Protein AF-A0A377JXS8-F1 (afdb_monomer)

pLDDT: mean 92.93, std 11.9, range [39.41, 98.19]

Secondary structure (DSSP, 8-state):
-TT-EEEE-SSSEEEE--BSB---EEEE-SEEEEE-PBP-TTS--BS-SEEEE-TT-EEEEE------

Mean predicted aligned error: 3.73 Å

Solvent-accessible surface area (backbone atoms only — not comparable to full-atom values): 3879 Å² total; per-residue (Å²): 91,71,92,38,71,50,76,42,65,56,74,58,75,47,76,42,72,52,64,18,74,36,54,18,29,38,40,31,47,25,19,36,37,37,43,47,43,34,53,36,99,84,65,44,61,31,70,45,70,43,80,43,84,37,92,81,56,43,46,79,44,75,67,68,84,81,75,129

Structure (mmCIF, N/CA/C/O backbone):
data_AF-A0A377JXS8-F1
#
_entry.id   AF-A0A377JXS8-F1
#
loop_
_atom_site.group_PDB
_atom_site.id
_atom_site.type_symbol
_atom_site.label_atom_id
_atom_site.label_alt_id
_atom_site.label_comp_id
_atom_site.label_asym_id
_atom_site.label_entity_id
_atom_site.label_seq_id
_atom_site.pdbx_PDB_ins_code
_atom_site.Cartn_x
_atom_site.Cartn_y
_atom_site.Cartn_z
_atom_site.occupancy
_atom_site.B_iso_or_equiv
_atom_site.auth_seq_id
_atom_site.auth_comp_id
_atom_site.auth_asym_id
_atom_site.auth_atom_id
_atom_site.pdbx_PDB_model_num
ATOM 1 N N . MET A 1 1 ? 3.518 -7.194 9.308 1.00 80.06 1 MET A N 1
ATOM 2 C CA . MET A 1 1 ? 3.937 -7.070 10.728 1.00 80.06 1 MET A CA 1
ATOM 3 C C . MET A 1 1 ? 4.599 -5.709 10.925 1.00 80.06 1 MET A C 1
ATOM 5 O O . MET A 1 1 ? 5.060 -5.148 9.940 1.00 80.06 1 MET A O 1
ATOM 9 N N . SER A 1 2 ? 4.642 -5.147 12.1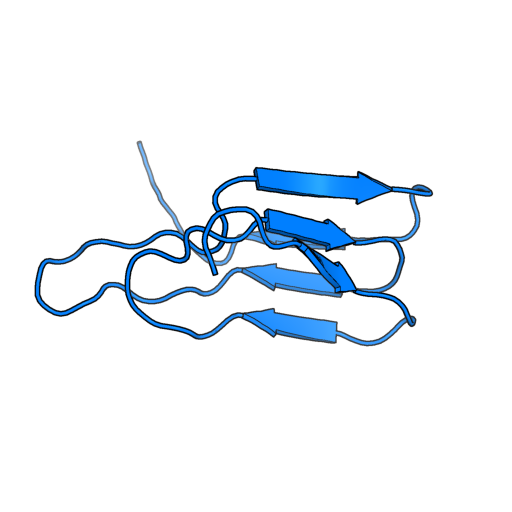39 1.00 91.62 2 SER A N 1
ATOM 10 C CA . SER A 1 2 ? 5.458 -3.941 12.372 1.00 91.62 2 SER A CA 1
ATOM 11 C C . SER A 1 2 ? 6.943 -4.253 12.157 1.00 91.62 2 SER A C 1
ATOM 13 O O . SER A 1 2 ? 7.407 -5.310 12.579 1.00 91.62 2 SER A O 1
ATOM 15 N N . GLY A 1 3 ? 7.666 -3.364 11.476 1.00 92.12 3 GLY A N 1
ATOM 16 C CA . GLY A 1 3 ? 9.070 -3.573 11.096 1.00 92.12 3 GLY A CA 1
ATOM 17 C C . GLY A 1 3 ? 9.282 -4.443 9.850 1.00 92.12 3 GLY A C 1
ATOM 18 O O . GLY A 1 3 ? 10.416 -4.576 9.403 1.00 92.12 3 GLY A O 1
ATOM 19 N N . ASP A 1 4 ? 8.212 -4.988 9.268 1.00 97.06 4 ASP A N 1
ATOM 20 C CA . ASP A 1 4 ? 8.257 -5.751 8.019 1.00 97.06 4 ASP A CA 1
ATOM 21 C C . ASP A 1 4 ? 7.899 -4.876 6.802 1.00 97.06 4 ASP A C 1
ATOM 23 O O . ASP A 1 4 ? 7.191 -3.863 6.920 1.00 97.06 4 ASP A O 1
ATOM 27 N N . ALA A 1 5 ? 8.392 -5.269 5.627 1.00 97.12 5 ALA A N 1
ATOM 28 C CA . ALA A 1 5 ? 8.162 -4.574 4.367 1.00 97.12 5 ALA A CA 1
ATOM 29 C C . ALA A 1 5 ? 7.587 -5.525 3.313 1.00 97.12 5 ALA A C 1
ATOM 31 O O . ALA A 1 5 ? 8.210 -6.515 2.935 1.00 97.12 5 ALA A O 1
ATOM 32 N N . LEU A 1 6 ? 6.424 -5.175 2.765 1.00 97.44 6 LEU A N 1
ATOM 33 C CA . LEU A 1 6 ? 5.883 -5.829 1.581 1.00 97.44 6 LEU A CA 1
ATOM 34 C C . LEU A 1 6 ? 6.563 -5.262 0.329 1.00 97.44 6 LEU A C 1
ATOM 36 O O . LEU A 1 6 ? 6.547 -4.051 0.106 1.00 97.44 6 LEU A O 1
ATOM 40 N N . HIS A 1 7 ? 7.121 -6.129 -0.516 1.00 97.56 7 HIS A N 1
ATOM 41 C CA . HIS A 1 7 ? 7.737 -5.742 -1.787 1.00 97.56 7 HIS A CA 1
ATOM 42 C C . HIS A 1 7 ? 6.818 -6.097 -2.961 1.00 97.56 7 HIS A C 1
ATOM 44 O O . HIS A 1 7 ? 6.610 -7.271 -3.265 1.00 97.56 7 HIS A O 1
ATOM 50 N N . LYS A 1 8 ? 6.281 -5.080 -3.645 1.00 97.38 8 LYS A N 1
ATOM 51 C CA . LYS A 1 8 ? 5.457 -5.247 -4.850 1.00 97.38 8 LYS A CA 1
ATOM 52 C C . LYS A 1 8 ? 6.286 -4.995 -6.109 1.00 97.38 8 LYS A C 1
ATOM 54 O O . LYS A 1 8 ? 6.771 -3.888 -6.347 1.00 97.38 8 LYS A O 1
ATOM 59 N N . LEU A 1 9 ? 6.388 -6.034 -6.935 1.00 94.38 9 LEU A N 1
ATOM 60 C CA . LEU A 1 9 ? 6.993 -6.024 -8.269 1.00 94.38 9 LEU A CA 1
ATOM 61 C C . LEU A 1 9 ? 6.001 -6.566 -9.312 1.00 94.38 9 LEU A C 1
ATOM 63 O O . LEU A 1 9 ? 4.877 -6.953 -8.978 1.00 94.38 9 LEU A O 1
ATOM 67 N N . GLY A 1 10 ? 6.414 -6.579 -10.579 1.00 96.06 10 GLY A N 1
ATOM 68 C CA . GLY A 1 10 ? 5.587 -7.005 -11.709 1.00 96.06 10 GLY A CA 1
ATOM 69 C C . GLY A 1 10 ? 4.551 -5.959 -12.123 1.00 96.06 10 GLY A C 1
ATOM 70 O O . GLY A 1 10 ? 4.099 -5.152 -11.315 1.00 96.06 10 GLY A O 1
ATOM 71 N N . THR A 1 11 ? 4.151 -5.987 -13.388 1.00 97.44 11 THR A N 1
ATOM 72 C CA . THR A 1 11 ? 3.329 -4.940 -14.022 1.00 97.44 11 THR A CA 1
ATOM 73 C C . THR A 1 11 ? 1.846 -4.982 -13.639 1.00 97.44 11 THR A C 1
ATOM 75 O O . THR A 1 11 ? 1.107 -4.047 -13.933 1.00 97.44 11 THR A O 1
ATOM 78 N N . GLY A 1 12 ? 1.398 -6.047 -12.968 1.00 97.75 12 GLY A N 1
ATOM 79 C CA . GLY A 1 12 ? 0.011 -6.207 -12.533 1.00 97.75 12 GLY A CA 1
ATOM 80 C C . GLY A 1 12 ? -0.392 -5.305 -11.361 1.00 97.75 12 GLY A C 1
ATOM 81 O O . GLY A 1 12 ? 0.443 -4.654 -10.720 1.00 97.75 12 GLY A O 1
ATOM 82 N N . THR A 1 13 ? -1.688 -5.333 -11.052 1.00 98.19 13 THR A N 1
ATOM 83 C CA . THR A 1 13 ? -2.313 -4.551 -9.978 1.00 98.19 13 THR A CA 1
ATOM 84 C C . THR A 1 13 ? -2.449 -5.365 -8.694 1.00 98.19 13 THR A C 1
ATOM 86 O O . THR A 1 13 ? -2.950 -6.486 -8.720 1.00 98.19 13 THR A O 1
ATOM 89 N N . LEU A 1 14 ? -2.059 -4.785 -7.558 1.00 97.94 14 LEU A N 1
ATOM 90 C CA . LEU A 1 14 ? -2.331 -5.320 -6.221 1.00 97.94 14 LEU A CA 1
ATOM 91 C C . LEU A 1 14 ? -3.318 -4.401 -5.490 1.00 97.94 14 LEU A C 1
ATOM 93 O O . LEU A 1 14 ? -3.009 -3.237 -5.244 1.00 97.94 14 LEU A O 1
ATOM 97 N N . LYS A 1 15 ? -4.490 -4.923 -5.119 1.00 97.50 15 LYS A N 1
ATOM 98 C CA . LYS A 1 15 ? -5.446 -4.214 -4.257 1.00 97.50 15 LYS A CA 1
ATOM 99 C C . LYS A 1 15 ? -5.210 -4.594 -2.798 1.00 97.50 15 LYS A C 1
ATOM 101 O O . LYS A 1 15 ? -5.198 -5.774 -2.459 1.00 97.50 15 LYS A O 1
ATOM 106 N N . ILE A 1 16 ? -5.046 -3.591 -1.948 1.00 97.19 16 ILE A N 1
ATOM 107 C CA . ILE A 1 16 ? -4.914 -3.733 -0.499 1.00 97.19 16 ILE A CA 1
ATOM 108 C C . ILE A 1 16 ? -6.290 -3.479 0.108 1.00 97.19 16 ILE A C 1
ATOM 110 O O . ILE A 1 16 ? -6.787 -2.361 0.027 1.00 97.19 16 ILE A O 1
ATOM 114 N N . ASP A 1 17 ? -6.906 -4.528 0.654 1.00 96.19 17 ASP A N 1
ATOM 115 C CA . ASP A 1 17 ? -8.312 -4.555 1.104 1.00 96.19 17 ASP A CA 1
ATOM 116 C C . ASP A 1 17 ? -8.450 -5.172 2.515 1.00 96.19 17 ASP A C 1
ATOM 118 O O . ASP A 1 17 ? -9.416 -5.867 2.854 1.00 96.19 17 ASP A O 1
ATOM 122 N N . GLY A 1 18 ? -7.410 -4.986 3.334 1.00 95.69 18 GLY A N 1
ATOM 123 C CA . GLY A 1 18 ? -7.422 -5.379 4.740 1.00 95.69 18 GLY A CA 1
ATOM 124 C C . GLY A 1 18 ? -8.280 -4.435 5.583 1.00 95.69 18 GLY A C 1
ATOM 125 O O . GLY A 1 18 ? -8.786 -3.429 5.091 1.00 95.69 18 GLY A O 1
ATOM 126 N N . SER A 1 19 ? -8.425 -4.747 6.870 1.00 96.00 19 SER A N 1
ATOM 127 C CA . SER A 1 19 ? -9.127 -3.905 7.846 1.00 96.00 19 SER A CA 1
ATOM 128 C C . SER A 1 19 ? -8.189 -3.421 8.950 1.00 96.00 19 SER A C 1
ATOM 130 O O . SER A 1 19 ? -7.268 -4.144 9.336 1.00 96.00 19 SER A O 1
ATOM 132 N N . GLY A 1 20 ? -8.458 -2.244 9.512 1.00 96.44 20 GLY A N 1
ATOM 133 C CA . GLY A 1 20 ? -7.733 -1.731 10.672 1.00 96.44 20 GLY A CA 1
ATOM 134 C C . GLY A 1 20 ? -6.378 -1.116 10.331 1.00 96.44 20 GLY A C 1
ATOM 135 O O . GLY A 1 20 ? -6.121 -0.654 9.212 1.00 96.44 20 GLY A O 1
ATOM 136 N N . ILE A 1 21 ? -5.486 -1.124 11.322 1.00 97.12 21 ILE A N 1
ATOM 137 C CA . ILE A 1 21 ? -4.132 -0.576 11.216 1.00 97.12 21 ILE A CA 1
ATOM 138 C C . ILE A 1 21 ? -3.142 -1.652 10.767 1.00 97.12 21 ILE A C 1
ATOM 140 O O . ILE A 1 21 ? -2.805 -2.566 11.520 1.00 97.12 21 ILE A O 1
ATOM 144 N N . ASN A 1 22 ? -2.588 -1.499 9.566 1.00 96.94 22 ASN A N 1
ATOM 145 C CA . ASN A 1 22 ? -1.413 -2.254 9.152 1.00 96.94 22 ASN A CA 1
ATOM 146 C C . ASN A 1 22 ? -0.129 -1.488 9.515 1.00 96.94 22 ASN A C 1
ATOM 148 O O . ASN A 1 22 ? 0.171 -0.431 8.954 1.00 96.94 22 ASN A O 1
ATOM 152 N N . GLY A 1 23 ? 0.642 -2.041 10.456 1.00 97.19 23 GLY A N 1
ATOM 153 C CA . GLY A 1 23 ? 1.923 -1.475 10.898 1.00 97.19 23 GLY A CA 1
ATOM 154 C C . GLY A 1 23 ? 3.110 -1.742 9.962 1.00 97.19 23 GLY A C 1
ATOM 155 O O . GLY A 1 23 ? 4.180 -1.170 10.168 1.00 97.19 23 GLY A O 1
ATOM 156 N N . GLY A 1 24 ? 2.950 -2.601 8.951 1.00 98.00 24 GLY A N 1
ATOM 157 C CA . GLY A 1 24 ? 3.997 -2.874 7.963 1.00 98.00 24 GLY A CA 1
ATOM 158 C C . GLY A 1 24 ? 4.205 -1.720 6.985 1.00 98.00 24 GLY A C 1
ATOM 159 O O . GLY A 1 24 ? 3.372 -0.820 6.882 1.00 98.00 24 GLY A O 1
ATOM 160 N N . SER A 1 25 ? 5.303 -1.771 6.238 1.00 98.19 25 SER A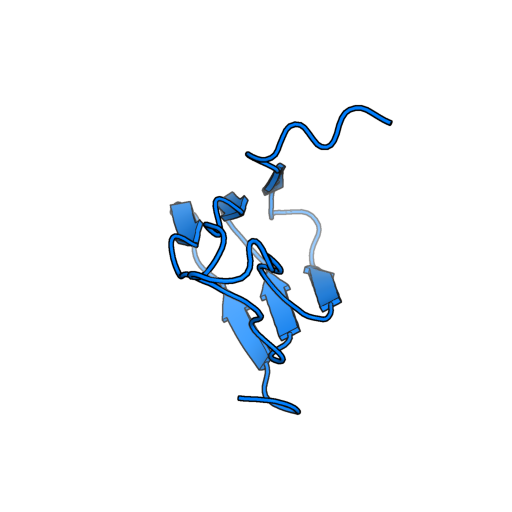 N 1
ATOM 161 C CA . SER A 1 25 ? 5.619 -0.821 5.163 1.00 98.19 25 SER A CA 1
ATOM 162 C C . SER A 1 25 ? 5.447 -1.449 3.774 1.00 98.19 25 SER A C 1
ATOM 164 O O . SER A 1 25 ? 5.396 -2.671 3.641 1.00 98.19 25 SER A O 1
ATOM 166 N N . LEU A 1 26 ? 5.341 -0.619 2.734 1.00 98.06 26 LEU A N 1
ATOM 167 C CA . LEU A 1 26 ? 5.235 -1.039 1.334 1.00 98.06 26 LEU A CA 1
ATOM 168 C C . LEU A 1 26 ? 6.360 -0.425 0.495 1.00 98.06 26 LEU A C 1
ATOM 170 O O . LEU A 1 26 ? 6.490 0.796 0.428 1.00 98.06 26 LEU A O 1
ATOM 174 N N . ASN A 1 27 ? 7.088 -1.271 -0.232 1.00 97.88 27 ASN A N 1
ATOM 175 C CA . ASN A 1 27 ? 8.041 -0.891 -1.273 1.00 97.88 27 ASN A CA 1
ATOM 176 C C . ASN A 1 27 ? 7.492 -1.341 -2.633 1.00 97.88 27 ASN A C 1
ATOM 178 O O . ASN A 1 27 ? 7.371 -2.541 -2.883 1.00 97.88 27 ASN A O 1
ATOM 182 N N . THR A 1 28 ? 7.150 -0.405 -3.522 1.00 97.81 28 THR A N 1
ATOM 183 C CA . THR A 1 28 ? 6.567 -0.725 -4.837 1.00 97.81 28 THR A CA 1
ATOM 184 C C . THR A 1 28 ? 7.432 -0.225 -5.987 1.00 97.81 28 THR A C 1
ATOM 186 O O . THR A 1 28 ? 7.723 0.970 -6.101 1.00 97.81 28 THR A O 1
ATOM 189 N N . GLY A 1 29 ? 7.857 -1.158 -6.842 1.00 97.44 29 GLY A N 1
ATOM 190 C CA . GLY A 1 29 ? 8.788 -0.901 -7.942 1.00 97.44 29 GLY A CA 1
ATOM 191 C C . GLY A 1 29 ? 8.222 -1.106 -9.345 1.00 97.44 29 GLY A C 1
ATOM 192 O O . GLY A 1 29 ? 8.927 -0.831 -10.310 1.00 97.44 29 GLY A O 1
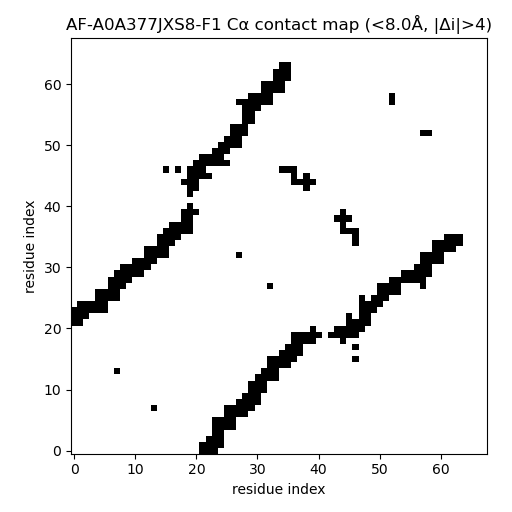ATOM 193 N N . ASP A 1 30 ? 7.004 -1.629 -9.489 1.00 98.12 30 ASP A N 1
ATOM 194 C CA . ASP A 1 30 ? 6.358 -1.812 -10.794 1.00 98.12 30 ASP A CA 1
ATOM 195 C C . ASP A 1 30 ? 4.843 -2.036 -10.648 1.00 98.12 30 ASP A C 1
ATOM 197 O O . ASP A 1 30 ? 4.362 -2.503 -9.603 1.00 98.12 30 ASP A O 1
ATOM 201 N N . GLY A 1 31 ? 4.106 -1.747 -11.718 1.00 97.75 31 GLY A N 1
ATOM 202 C CA . GLY A 1 31 ? 2.660 -1.924 -11.797 1.00 97.75 31 GLY A CA 1
ATOM 203 C C . GLY A 1 31 ? 1.875 -0.993 -10.873 1.00 97.75 31 GLY A C 1
ATOM 204 O O . GLY A 1 31 ? 2.355 0.057 -10.444 1.00 97.75 31 GLY A O 1
ATOM 205 N N . ALA A 1 32 ? 0.643 -1.385 -10.558 1.00 97.94 32 ALA A N 1
ATOM 206 C CA . ALA A 1 32 ? -0.263 -0.570 -9.756 1.00 97.94 32 ALA A CA 1
ATOM 207 C C . ALA A 1 32 ? -0.485 -1.155 -8.356 1.00 97.94 32 ALA A C 1
ATOM 209 O O . ALA A 1 32 ? -0.585 -2.372 -8.172 1.00 97.94 32 ALA A O 1
ATOM 210 N N . VAL A 1 33 ? -0.618 -0.276 -7.366 1.00 98.19 33 VAL A N 1
ATOM 211 C CA . VAL A 1 33 ? -1.129 -0.621 -6.037 1.00 98.19 33 VAL A CA 1
ATOM 212 C C . VAL A 1 33 ? -2.331 0.253 -5.730 1.00 98.19 33 VAL A C 1
ATOM 214 O O . VAL A 1 33 ? -2.239 1.473 -5.804 1.00 98.19 33 VAL A O 1
ATOM 217 N N . ILE A 1 34 ? -3.444 -0.372 -5.362 1.00 97.50 34 ILE A N 1
ATOM 218 C CA . ILE A 1 34 ? -4.655 0.316 -4.915 1.00 97.50 34 ILE A CA 1
ATOM 219 C C . ILE A 1 34 ? -4.726 0.183 -3.395 1.00 97.50 34 ILE A C 1
ATOM 221 O O . ILE A 1 34 ? -4.859 -0.930 -2.881 1.00 97.50 34 ILE A O 1
ATOM 225 N N . LEU A 1 35 ? -4.618 1.299 -2.675 1.00 97.00 35 LEU A N 1
ATOM 226 C CA . LEU A 1 35 ? -4.756 1.351 -1.222 1.00 97.00 35 LEU A CA 1
ATOM 227 C C . LEU A 1 35 ? -6.223 1.603 -0.867 1.00 97.00 35 LEU A C 1
ATOM 229 O O . LEU A 1 35 ? -6.674 2.745 -0.859 1.00 97.00 35 LEU A O 1
ATOM 233 N N . ALA A 1 36 ? -6.946 0.520 -0.578 1.00 96.38 36 ALA A N 1
ATOM 234 C CA . ALA A 1 36 ? -8.366 0.503 -0.230 1.00 96.38 36 ALA A CA 1
ATOM 235 C C . ALA A 1 36 ? -8.593 -0.190 1.128 1.00 96.38 36 ALA A C 1
ATOM 237 O O . ALA A 1 36 ? -9.508 -0.997 1.287 1.00 96.38 36 ALA A O 1
ATOM 238 N N . GLN A 1 37 ? -7.709 0.084 2.093 1.00 96.00 37 GLN A N 1
ATOM 239 C CA . GLN A 1 37 ? -7.824 -0.445 3.450 1.00 96.00 37 GLN A CA 1
ATOM 240 C C . GLN A 1 37 ? -9.137 0.036 4.077 1.00 96.00 37 GLN A C 1
ATOM 242 O O . GLN A 1 37 ? -9.493 1.205 3.960 1.00 96.00 37 GLN A O 1
ATOM 247 N N . ARG A 1 38 ? -9.843 -0.860 4.759 1.00 95.25 38 ARG A N 1
ATOM 248 C CA . ARG A 1 38 ? -11.117 -0.582 5.424 1.00 95.25 38 ARG A CA 1
ATOM 249 C C . ARG A 1 38 ? -10.913 -0.286 6.914 1.00 95.25 38 ARG A C 1
ATOM 251 O O . ARG A 1 38 ? -9.952 -0.788 7.507 1.00 95.25 38 ARG A O 1
ATOM 258 N N . PRO A 1 39 ? -11.800 0.496 7.547 1.00 95.25 39 PRO A N 1
ATOM 259 C CA . PRO A 1 39 ? -11.779 0.663 8.994 1.00 95.25 39 PRO A CA 1
ATOM 260 C C . PRO A 1 39 ? -12.022 -0.667 9.721 1.00 95.25 39 PRO A C 1
ATOM 262 O O . PRO A 1 39 ? -12.698 -1.560 9.206 1.00 95.25 39 PRO A O 1
ATOM 265 N N . ASP A 1 40 ? -11.457 -0.806 10.918 1.00 96.06 40 ASP A N 1
ATOM 266 C CA . ASP A 1 40 ? -11.860 -1.840 11.876 1.00 96.06 40 ASP A CA 1
ATOM 267 C C . ASP A 1 40 ? -13.136 -1.441 12.648 1.00 96.06 40 ASP A C 1
ATOM 269 O O . ASP A 1 40 ? -13.784 -0.439 12.345 1.00 96.06 40 ASP A O 1
ATOM 273 N N . GLY A 1 41 ? -13.511 -2.236 13.658 1.00 96.75 41 GLY A N 1
ATOM 274 C CA . GLY A 1 41 ? -14.688 -1.974 14.493 1.00 96.75 41 GLY A CA 1
ATOM 275 C C . GLY A 1 41 ? -14.610 -0.694 15.337 1.00 96.75 41 GLY A C 1
ATOM 276 O O . GLY A 1 41 ? -15.638 -0.240 15.828 1.00 96.75 41 GLY A O 1
ATOM 2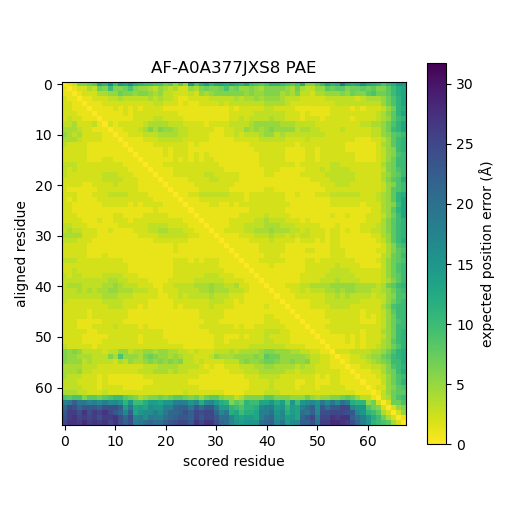77 N N . GLU A 1 42 ? -13.424 -0.097 15.486 1.00 96.31 42 GLU A N 1
ATOM 278 C CA . GLU A 1 42 ? -13.209 1.186 16.166 1.00 96.31 42 GLU A CA 1
ATOM 279 C C . GLU A 1 42 ? -13.069 2.353 15.171 1.00 96.31 42 GLU A C 1
ATOM 281 O O . GLU A 1 42 ? -12.779 3.480 15.571 1.00 96.31 42 GLU A O 1
ATOM 286 N N . GLY A 1 43 ? -13.253 2.104 13.869 1.00 94.56 43 GLY A N 1
ATOM 287 C CA . GLY A 1 43 ? -13.104 3.115 12.823 1.00 94.56 43 GLY A CA 1
ATOM 288 C C . GLY A 1 43 ? -11.652 3.408 12.432 1.00 94.56 43 GLY A C 1
ATOM 289 O O . GLY A 1 43 ? -11.404 4.314 11.636 1.00 94.56 43 GLY A O 1
ATOM 290 N N . LYS A 1 44 ? -10.669 2.673 12.965 1.00 95.44 44 LYS A N 1
ATOM 291 C CA . LYS A 1 44 ? -9.251 2.919 12.676 1.00 95.44 44 LYS A CA 1
ATOM 292 C C . LYS A 1 44 ? -8.884 2.319 11.325 1.00 95.44 44 LYS A C 1
ATOM 294 O O . LYS A 1 44 ? -9.214 1.172 11.038 1.00 95.44 44 LYS A O 1
ATOM 299 N N . VAL A 1 45 ? -8.158 3.076 10.504 1.00 95.44 45 VAL A N 1
ATOM 300 C CA . VAL A 1 45 ? -7.745 2.649 9.161 1.00 95.44 45 VAL A CA 1
ATOM 301 C C . VAL A 1 45 ? -6.340 3.147 8.831 1.00 95.44 45 VAL A C 1
ATOM 303 O O . VAL A 1 45 ? -6.030 4.327 8.980 1.00 95.44 45 VAL A O 1
ATOM 306 N N . GLN A 1 46 ? -5.473 2.233 8.395 1.00 95.94 46 GLN A N 1
ATOM 307 C CA . GLN A 1 46 ? -4.155 2.552 7.845 1.00 95.94 46 GLN A CA 1
ATOM 308 C C . GLN A 1 46 ? -3.684 1.404 6.953 1.00 95.94 46 GLN A C 1
ATOM 310 O O . GLN A 1 46 ? -3.497 0.285 7.431 1.00 95.94 46 GLN A O 1
ATOM 315 N N . ALA A 1 47 ? -3.451 1.681 5.668 1.00 96.44 47 ALA A N 1
ATOM 316 C CA . ALA A 1 47 ? -3.015 0.662 4.712 1.00 96.44 47 ALA A CA 1
ATOM 317 C C . ALA A 1 47 ? -1.570 0.191 4.946 1.00 96.44 47 ALA A C 1
ATOM 319 O O . ALA A 1 47 ? -1.304 -1.005 4.857 1.00 96.44 47 ALA A O 1
ATOM 320 N N . PHE A 1 48 ? -0.653 1.116 5.251 1.00 97.62 48 PHE A N 1
ATOM 321 C CA . PHE A 1 48 ? 0.747 0.865 5.618 1.00 97.62 48 PHE A CA 1
ATOM 322 C C . PHE A 1 48 ? 1.274 2.025 6.469 1.00 97.62 48 PHE A C 1
ATOM 324 O O . PHE A 1 48 ? 0.800 3.151 6.337 1.00 97.62 48 PHE A O 1
ATOM 331 N N . SER A 1 49 ? 2.290 1.772 7.294 1.00 97.00 49 SER A N 1
ATOM 332 C CA . SER A 1 49 ? 2.991 2.805 8.073 1.00 97.00 49 SER A CA 1
ATOM 333 C C . SER A 1 49 ? 3.878 3.710 7.213 1.00 97.00 49 SER A 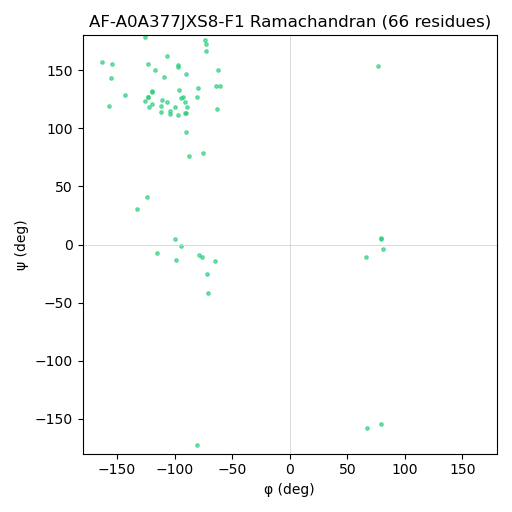C 1
ATOM 335 O O . SER A 1 49 ? 4.147 4.853 7.574 1.00 97.00 49 SER A O 1
ATOM 337 N N . ARG A 1 50 ? 4.333 3.206 6.061 1.00 96.62 50 ARG A N 1
ATOM 338 C CA . ARG A 1 50 ? 5.109 3.941 5.059 1.00 96.62 50 ARG A CA 1
ATOM 339 C C . ARG A 1 50 ? 4.919 3.303 3.690 1.00 96.62 50 ARG A C 1
ATOM 341 O O . ARG A 1 50 ? 4.910 2.079 3.575 1.00 96.62 50 ARG A O 1
ATOM 348 N N . VAL A 1 51 ? 4.865 4.133 2.653 1.00 97.25 51 VAL A N 1
ATOM 349 C CA . VAL A 1 51 ? 4.889 3.700 1.252 1.00 97.25 51 VAL A CA 1
ATOM 350 C C . VAL A 1 51 ? 6.106 4.314 0.567 1.00 97.25 51 VAL A C 1
ATOM 352 O O . VAL A 1 51 ? 6.382 5.501 0.714 1.00 97.25 51 VAL A O 1
ATOM 355 N N . SER A 1 52 ? 6.875 3.505 -0.155 1.00 97.81 52 SER A N 1
ATOM 356 C CA . SER A 1 52 ? 8.022 3.937 -0.954 1.00 97.81 52 SER A CA 1
ATOM 357 C C . SER A 1 52 ? 7.827 3.521 -2.403 1.00 97.81 52 SER A C 1
ATOM 359 O O . SER A 1 52 ? 7.737 2.332 -2.715 1.00 97.81 52 SER A O 1
ATOM 361 N N . LEU A 1 53 ? 7.765 4.518 -3.284 1.00 96.50 53 LEU A N 1
ATOM 362 C CA . LEU A 1 53 ? 7.741 4.323 -4.726 1.00 96.50 53 LEU A CA 1
ATOM 363 C C . LEU A 1 53 ? 9.181 4.352 -5.223 1.00 96.50 53 LEU A C 1
ATOM 365 O O . LEU A 1 53 ? 9.909 5.316 -4.991 1.00 96.50 53 LEU A O 1
ATOM 369 N N . VAL A 1 54 ? 9.596 3.278 -5.885 1.00 91.94 54 VAL A N 1
ATOM 370 C CA . VAL A 1 54 ? 10.958 3.127 -6.401 1.00 91.94 54 VAL A CA 1
ATOM 371 C C . VAL A 1 54 ? 10.934 2.865 -7.904 1.00 91.94 54 VAL A C 1
ATOM 373 O O . VAL A 1 54 ? 9.954 2.363 -8.451 1.00 91.94 54 VAL A O 1
ATOM 376 N N . SER A 1 55 ? 12.028 3.198 -8.591 1.00 93.19 55 SER A N 1
ATOM 377 C CA . SER A 1 55 ? 12.252 3.015 -10.040 1.00 93.19 55 SER A CA 1
ATOM 378 C C . SER A 1 55 ? 11.387 3.829 -11.019 1.00 93.19 55 SER A C 1
ATOM 380 O O . SER A 1 55 ? 11.697 3.838 -12.204 1.00 93.19 55 SER A O 1
ATOM 382 N N . GLY A 1 56 ? 10.327 4.508 -10.565 1.00 94.31 56 GLY A N 1
ATOM 383 C CA . GLY A 1 56 ? 9.488 5.377 -11.408 1.00 94.31 56 GLY A CA 1
ATOM 384 C C . GLY A 1 56 ? 8.456 4.660 -12.291 1.00 94.31 56 GLY A C 1
ATOM 385 O O . GLY A 1 56 ? 7.778 5.313 -13.075 1.00 94.31 56 GLY A O 1
ATOM 386 N N . ARG A 1 57 ? 8.323 3.333 -12.173 1.00 97.06 57 ARG A N 1
ATOM 387 C CA . ARG A 1 57 ? 7.377 2.519 -12.966 1.00 97.06 57 ARG A CA 1
ATOM 388 C C . ARG A 1 57 ? 6.076 2.190 -12.235 1.00 97.06 57 ARG A C 1
ATOM 390 O O . ARG A 1 57 ? 5.141 1.689 -12.850 1.00 97.06 57 ARG A O 1
ATOM 397 N N . SER A 1 58 ? 6.032 2.415 -10.924 1.00 97.19 58 SER A N 1
ATOM 398 C CA . SER A 1 58 ? 4.871 2.102 -10.097 1.00 97.19 58 SER A CA 1
ATOM 399 C C . SER A 1 58 ? 3.892 3.271 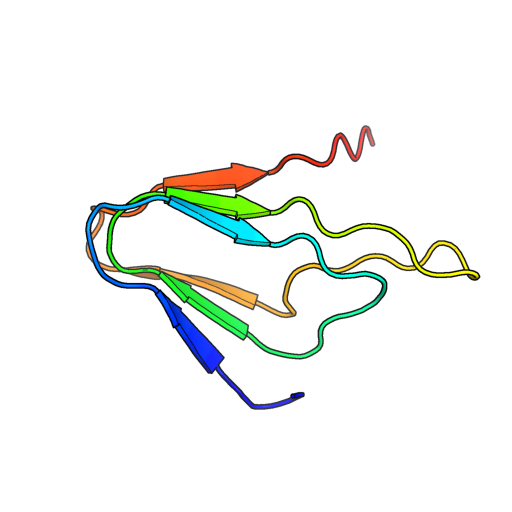-10.009 1.00 97.19 58 SER A C 1
ATOM 401 O O . SER A 1 58 ? 4.287 4.435 -9.981 1.00 97.19 58 SER A O 1
ATOM 403 N N . ILE A 1 59 ? 2.604 2.943 -9.910 1.00 97.38 59 ILE A N 1
ATOM 404 C CA . ILE A 1 59 ? 1.523 3.891 -9.619 1.00 97.38 59 ILE A CA 1
ATOM 405 C C . ILE A 1 59 ? 0.846 3.446 -8.322 1.00 97.38 59 ILE A C 1
ATOM 407 O O . ILE A 1 59 ? 0.503 2.272 -8.162 1.00 97.38 59 ILE A O 1
ATOM 411 N N . VAL A 1 60 ? 0.644 4.378 -7.391 1.00 97.00 60 VAL A N 1
ATOM 412 C CA . VAL A 1 60 ? -0.133 4.147 -6.166 1.00 97.00 60 VAL A CA 1
ATOM 413 C C . VAL A 1 60 ? -1.423 4.948 -6.255 1.00 97.00 60 VAL A C 1
ATOM 415 O O . VAL A 1 60 ? -1.392 6.158 -6.457 1.00 97.00 60 VAL A O 1
ATOM 418 N N . ILE A 1 61 ? -2.550 4.260 -6.107 1.00 96.31 61 ILE A N 1
ATOM 419 C CA . ILE A 1 61 ? -3.894 4.829 -6.134 1.00 96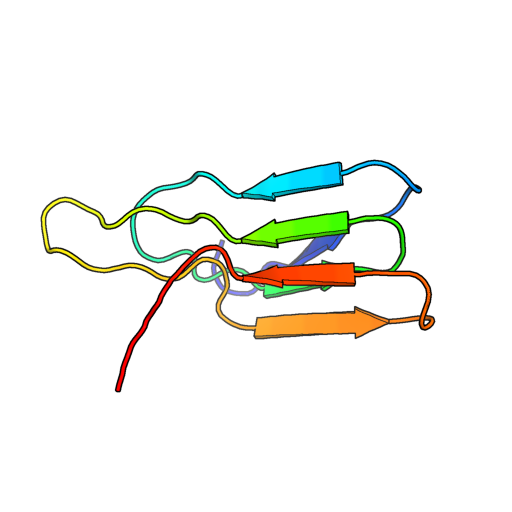.31 61 ILE A CA 1
ATOM 420 C C . ILE A 1 61 ? -4.418 4.821 -4.701 1.00 96.31 61 ILE A C 1
ATOM 422 O O . ILE A 1 61 ? -4.477 3.765 -4.069 1.00 96.31 61 ILE A O 1
ATOM 426 N N . LEU A 1 62 ? -4.788 5.993 -4.193 1.00 94.38 62 LEU A N 1
ATOM 427 C CA . LEU A 1 62 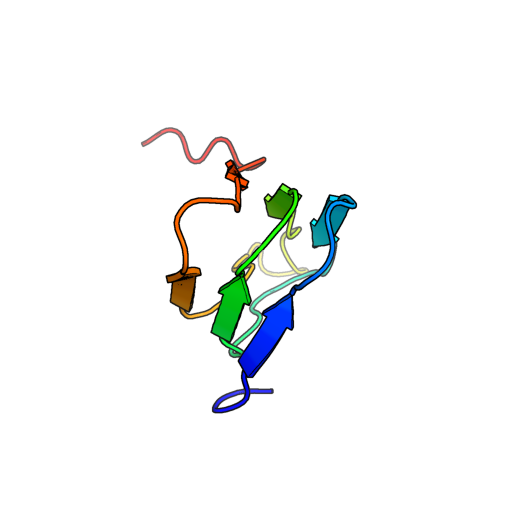? -5.453 6.139 -2.902 1.00 94.38 62 LEU A CA 1
ATOM 428 C C . LEU A 1 62 ? -6.959 6.041 -3.144 1.00 94.38 62 LEU A C 1
ATOM 430 O O . LEU A 1 62 ? -7.504 6.828 -3.911 1.00 94.38 62 LEU A O 1
ATOM 434 N N . SER A 1 63 ? -7.610 5.039 -2.554 1.00 86.31 63 SER A N 1
ATOM 435 C CA . SER A 1 63 ? -9.061 4.846 -2.686 1.00 86.31 63 SER A CA 1
ATOM 436 C C . SER A 1 63 ? -9.858 5.483 -1.554 1.00 86.31 63 SER A C 1
ATOM 438 O O . SER A 1 63 ? -11.079 5.376 -1.558 1.00 86.31 63 SER A O 1
ATOM 440 N N . ASP A 1 64 ? -9.178 6.099 -0.589 1.00 70.81 64 ASP A N 1
ATOM 441 C CA . ASP A 1 64 ? -9.819 6.789 0.520 1.00 70.81 64 ASP A CA 1
ATOM 442 C C . ASP A 1 64 ? -9.956 8.281 0.202 1.00 70.81 64 ASP A C 1
ATOM 444 O O . ASP A 1 64 ? -8.973 8.956 -0.120 1.00 70.81 64 ASP A O 1
ATOM 448 N N . GLU A 1 65 ? -11.179 8.784 0.310 1.00 56.50 65 GLU A N 1
ATOM 449 C CA . GLU A 1 65 ? -11.490 10.206 0.330 1.00 56.50 65 GLU A CA 1
ATOM 450 C C . GLU A 1 65 ? -11.383 10.671 1.780 1.00 56.50 65 GLU A C 1
ATOM 452 O O . GLU A 1 65 ? -12.383 10.885 2.463 1.00 56.50 65 GLU A O 1
ATOM 457 N N . LYS A 1 66 ? -10.158 10.838 2.283 1.00 52.25 66 LYS A N 1
ATOM 458 C CA . LYS A 1 66 ? -9.981 11.643 3.490 1.00 52.25 66 LYS A CA 1
ATOM 459 C C . LYS A 1 66 ? -10.112 13.109 3.076 1.00 52.25 66 LYS A C 1
ATOM 461 O O . LYS A 1 66 ? -9.118 13.770 2.797 1.00 52.25 66 LYS A O 1
ATOM 466 N N . SER A 1 67 ? -11.350 13.567 2.896 1.00 39.41 67 SER A N 1
ATOM 467 C CA . SER A 1 67 ? -11.657 14.992 2.788 1.00 39.41 67 SER A CA 1
ATOM 468 C C . SER A 1 67 ? -11.282 15.639 4.124 1.00 39.41 67 SER A C 1
ATOM 470 O O . SER A 1 67 ? -11.816 15.228 5.155 1.00 39.41 67 SER A O 1
ATOM 472 N N . ASP A 1 68 ? -10.314 16.558 4.105 1.00 46.53 68 ASP A N 1
ATOM 473 C CA . ASP A 1 68 ? -10.014 17.447 5.239 1.00 46.53 68 ASP A CA 1
ATOM 474 C C . ASP A 1 68 ? -11.237 18.296 5.631 1.00 46.53 68 ASP A C 1
ATOM 476 O O . ASP A 1 68 ? -12.013 18.684 4.720 1.00 46.53 68 ASP A O 1
#

Foldseek 3Di:
DAVAEDEADDQEEDEQAAEADDNYEYEYEAHEYEDNYHYDPVRHTDSYPYYHYPPPHYDYHYPDPPPD

InterPro domains:
  IPR011050 Pectin lyase fold/virulence factor [SSF51126] (3-64)
  IPR012332 Autotransporter, pectate lyase C-like domain superfamily [G3DSA:2.160.20.20] (1-68)

Nearest PDB structures (foldseek):
  3ak5-assembly3_C  TM=9.883E-01  e=1.079E-04  Escherichia coli
  3ak5-assembly2_B  TM=9.935E-01  e=3.286E-04  Escherichia coli
  3syj-assembly1_A-2  TM=9.814E-01  e=5.067E-04  Haemophilus influenzae
  5j44-assembly2_B  TM=1.003E+00  e=8.312E-04  Shigella flexneri
  1wxr-assembly1_A  TM=9.911E-01  e=1.001E-03  Escherichia coli

Radius of gyration: 12.03 Å; Cα contacts (8 Å, |Δi|>4): 163; chains: 1; bounding bo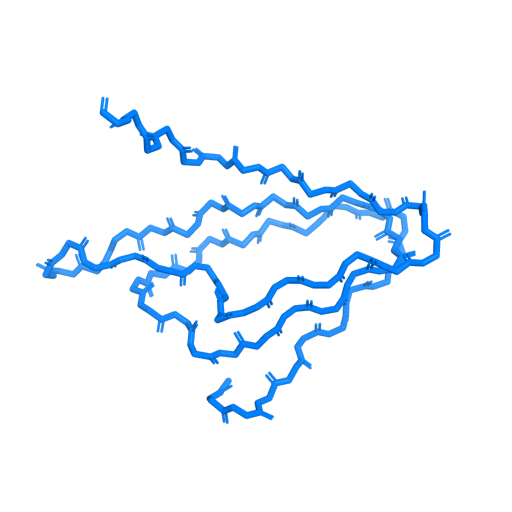x: 27×24×30 Å

Sequence (68 aa):
MSGDALHKLGTGTLKIDGSGINGGSLNTGDGAVILAQRPDGEGKVQAFSRVSLVSGRSIVILSDEKSD

Organism: Escherichia coli (NCBI:txid562)